Protein AF-A0A258ZKQ6-F1 (afdb_monomer_lite)

Sequence (78 aa):
KERFLHGLWGFMQYEELENNEGKLLGHITQQYSHFTLQAEIYVFDTDYVNEGCEWFTRSEIDLLSLSRADHKVLKLIY

Secondary structure (DSSP, 8-state):
-PBGGGT-TT-B--SS-SS--SEEEEEEEEE-SS-EEEEEEEE-------TT-PPPPHHHHTTS---HHHHHHHHHH-

pLDDT: mean 79.02, std 15.27, range [47.75, 95.81]

Foldseek 3Di:
DDDVVNDPPPDDDDPDPPDPQWDWLAWDWDDDPVDIDIDTDTDDDDPDDDPPDDDDDPVRVVVDPDDPRVVVNVVSVD

Radius of gyration: 14.09 Å; chains: 1; bounding box: 31×33×34 Å

Structure (mmCIF, N/CA/C/O backbone):
data_AF-A0A258ZKQ6-F1
#
_entry.id   AF-A0A258ZKQ6-F1
#
loop_
_atom_site.group_PDB
_atom_site.id
_atom_site.type_symbol
_atom_site.label_atom_id
_atom_site.label_alt_id
_atom_site.label_comp_id
_atom_site.label_asym_id
_atom_site.label_entity_id
_atom_site.label_seq_id
_atom_site.pdbx_PDB_ins_code
_atom_site.Cartn_x
_atom_site.Cartn_y
_atom_site.Cartn_z
_atom_site.occupancy
_atom_site.B_iso_or_equiv
_atom_site.auth_seq_id
_atom_site.auth_comp_id
_atom_site.auth_asym_id
_atom_site.auth_atom_id
_atom_site.pdbx_PDB_model_num
ATOM 1 N N . LYS A 1 1 ? 9.996 20.617 7.238 1.00 49.88 1 LYS A N 1
ATOM 2 C CA . LYS A 1 1 ? 10.305 19.164 7.223 1.00 49.88 1 LYS A CA 1
ATOM 3 C C . LYS A 1 1 ? 9.902 18.573 8.563 1.00 49.88 1 LYS A C 1
ATOM 5 O O . LYS A 1 1 ? 10.675 18.647 9.513 1.00 49.88 1 LYS A O 1
ATOM 10 N N . GLU A 1 2 ? 8.683 18.057 8.650 1.00 53.34 2 GLU A N 1
ATOM 11 C CA . GLU A 1 2 ? 8.208 17.335 9.830 1.00 53.34 2 GLU A CA 1
ATOM 12 C C . GLU A 1 2 ? 8.399 15.829 9.639 1.00 53.34 2 GLU A C 1
ATOM 14 O O . GLU A 1 2 ? 8.536 15.333 8.519 1.00 53.34 2 GLU A O 1
ATOM 19 N N . ARG A 1 3 ? 8.508 15.107 10.755 1.00 55.47 3 ARG A N 1
ATOM 20 C CA . ARG A 1 3 ? 8.718 13.658 10.742 1.00 55.47 3 ARG A CA 1
ATOM 21 C C . ARG A 1 3 ? 7.379 12.987 10.506 1.00 55.47 3 ARG A C 1
ATOM 23 O O . ARG A 1 3 ? 6.447 13.234 11.271 1.00 55.47 3 ARG A O 1
ATOM 30 N N . PHE A 1 4 ? 7.318 12.076 9.542 1.00 59.50 4 PHE A N 1
ATOM 31 C CA . PHE A 1 4 ? 6.112 11.294 9.339 1.00 59.50 4 PHE A CA 1
ATOM 32 C C . PHE A 1 4 ? 5.800 10.466 10.599 1.00 59.50 4 PHE A C 1
ATOM 34 O O . PHE A 1 4 ? 6.645 9.718 11.107 1.00 59.50 4 PHE A O 1
ATOM 41 N N . LEU A 1 5 ? 4.596 10.668 11.143 1.00 64.06 5 LEU A N 1
ATOM 42 C CA . LEU A 1 5 ? 4.090 10.009 12.354 1.00 64.06 5 LEU A CA 1
ATOM 43 C C . LEU A 1 5 ? 5.038 10.090 13.572 1.00 64.06 5 LEU A C 1
ATOM 45 O O . LEU A 1 5 ? 5.114 9.154 14.364 1.00 64.06 5 LEU A O 1
ATOM 49 N N . HIS A 1 6 ? 5.782 11.193 13.729 1.00 56.81 6 HIS A N 1
ATOM 50 C CA . HIS A 1 6 ? 6.652 11.471 14.887 1.00 56.81 6 HIS A CA 1
ATOM 51 C C . HIS A 1 6 ? 7.714 10.399 15.235 1.00 56.81 6 HIS A C 1
ATOM 53 O O . HIS A 1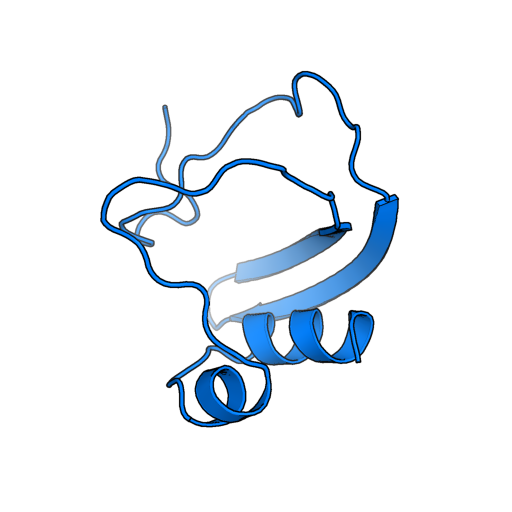 6 ? 8.302 10.468 16.315 1.00 56.81 6 HIS A O 1
ATOM 59 N N . GLY A 1 7 ? 8.022 9.438 14.355 1.00 52.31 7 GLY A N 1
ATOM 60 C CA . GLY A 1 7 ? 8.926 8.341 14.735 1.00 52.31 7 GLY A CA 1
ATOM 61 C C . GLY A 1 7 ? 9.370 7.363 13.649 1.00 52.31 7 GLY A C 1
ATOM 62 O O . GLY A 1 7 ? 10.227 6.527 13.934 1.00 52.31 7 GLY A O 1
ATOM 63 N N . LEU A 1 8 ? 8.856 7.453 12.419 1.00 58.81 8 LEU A N 1
ATOM 64 C CA . LEU A 1 8 ? 9.323 6.600 11.324 1.00 58.81 8 LEU A CA 1
ATOM 65 C C . LEU A 1 8 ? 10.581 7.212 10.697 1.00 58.81 8 LEU A C 1
ATOM 67 O O . LEU A 1 8 ? 10.525 8.037 9.786 1.00 58.81 8 LEU A O 1
ATOM 71 N N . TRP A 1 9 ? 11.736 6.835 11.249 1.00 47.75 9 TRP A N 1
ATOM 72 C CA . TRP A 1 9 ? 13.049 7.172 10.705 1.00 47.75 9 TRP A CA 1
ATOM 73 C C . TRP A 1 9 ? 13.146 6.671 9.258 1.00 47.75 9 TRP A C 1
ATOM 75 O O . TRP A 1 9 ? 13.089 5.470 9.019 1.00 47.75 9 TRP A O 1
ATOM 85 N N . GLY A 1 10 ? 13.262 7.596 8.302 1.00 55.06 10 GLY A N 1
ATOM 86 C CA . GLY A 1 10 ? 13.419 7.289 6.873 1.00 55.06 10 GLY A CA 1
ATOM 87 C C . GLY A 1 10 ? 12.334 7.861 5.960 1.00 55.06 10 GLY A C 1
ATOM 88 O O . GLY A 1 10 ? 12.563 7.948 4.759 1.00 55.06 10 GLY A O 1
ATOM 89 N N . PHE A 1 11 ? 11.200 8.321 6.502 1.00 64.19 11 PHE A N 1
ATOM 90 C CA . PHE A 1 11 ? 10.089 8.828 5.690 1.00 64.19 11 PHE A CA 1
ATOM 91 C C . PHE A 1 11 ? 9.887 10.329 5.905 1.00 64.19 11 PHE A C 1
ATOM 93 O O . PHE A 1 11 ? 9.557 10.792 7.001 1.00 64.19 11 PHE A O 1
ATOM 100 N N . MET A 1 12 ? 10.119 11.100 4.844 1.00 63.44 12 MET A N 1
ATOM 101 C CA . MET A 1 12 ? 9.857 12.536 4.821 1.00 63.44 12 MET A CA 1
ATOM 102 C C . MET A 1 12 ? 8.374 12.777 4.547 1.00 63.44 12 MET A C 1
ATOM 104 O O . MET A 1 12 ? 7.804 12.183 3.636 1.00 63.44 12 MET A O 1
ATOM 108 N N . GLN A 1 13 ? 7.757 13.662 5.327 1.00 66.06 13 GLN A N 1
ATOM 109 C CA . GLN A 1 13 ? 6.447 14.204 4.989 1.00 66.06 13 GLN A CA 1
ATOM 110 C C . GLN A 1 13 ? 6.632 15.331 3.969 1.00 66.06 13 GLN A C 1
ATOM 112 O O . GLN A 1 13 ? 7.411 16.262 4.204 1.00 66.06 13 GLN A O 1
ATOM 117 N N . TYR A 1 14 ? 5.912 15.235 2.857 1.00 69.12 14 TYR A N 1
ATOM 118 C CA . TYR A 1 14 ? 5.819 16.270 1.833 1.00 69.12 14 TYR A CA 1
ATOM 119 C C . TYR A 1 14 ? 4.409 16.865 1.901 1.00 69.12 14 TYR A C 1
ATOM 121 O O . TYR A 1 14 ? 3.446 16.123 2.083 1.00 69.12 14 TYR A O 1
ATOM 129 N N . GLU A 1 15 ? 4.293 18.193 1.845 1.00 63.06 15 GLU A N 1
ATOM 130 C CA . GLU A 1 15 ? 2.994 18.886 1.918 1.00 63.06 15 GLU A CA 1
ATOM 131 C C . GLU A 1 15 ? 2.209 18.767 0.606 1.00 63.06 15 GLU A C 1
ATOM 133 O O . GLU A 1 15 ? 0.984 18.691 0.633 1.00 63.06 15 GLU A O 1
ATOM 138 N N . GLU A 1 16 ? 2.909 18.664 -0.524 1.00 61.19 16 GLU A N 1
ATOM 139 C CA . GLU A 1 16 ? 2.325 18.464 -1.846 1.00 61.19 16 GLU A CA 1
ATOM 140 C C . GLU A 1 16 ? 3.100 17.382 -2.606 1.00 61.19 16 GLU A C 1
ATOM 142 O O . GLU A 1 16 ? 4.329 17.294 -2.532 1.00 61.19 16 GLU A O 1
ATOM 147 N N . LEU A 1 17 ? 2.362 16.547 -3.340 1.00 60.34 17 LEU A N 1
ATOM 148 C CA . LEU A 1 17 ? 2.921 15.654 -4.351 1.00 60.34 17 LEU A CA 1
ATOM 149 C C . LEU A 1 17 ? 3.313 16.523 -5.553 1.00 60.34 17 LEU A C 1
ATOM 151 O O . LEU A 1 17 ? 2.509 16.720 -6.465 1.00 60.34 17 LEU A O 1
ATOM 155 N N . GLU A 1 18 ? 4.518 17.098 -5.535 1.00 52.56 18 GLU A N 1
ATOM 156 C CA . GLU A 1 18 ? 5.091 17.736 -6.723 1.00 52.56 18 GLU A CA 1
ATOM 157 C C . GLU A 1 18 ? 5.157 16.675 -7.836 1.00 52.56 18 GLU A C 1
ATOM 159 O O . GLU A 1 18 ? 5.977 15.763 -7.785 1.00 52.56 18 GLU A O 1
ATOM 164 N N . ASN A 1 19 ? 4.257 16.787 -8.819 1.00 55.75 19 ASN A N 1
ATOM 165 C CA . ASN A 1 19 ? 4.051 15.861 -9.940 1.00 55.75 19 ASN A CA 1
ATOM 166 C C . ASN A 1 19 ? 3.487 14.487 -9.535 1.00 55.75 19 ASN A C 1
ATOM 168 O O . ASN A 1 19 ? 4.198 13.501 -9.361 1.00 55.75 19 ASN A O 1
ATOM 172 N N . ASN A 1 20 ? 2.157 14.417 -9.440 1.00 55.97 20 ASN A N 1
ATOM 173 C CA . ASN A 1 20 ? 1.398 13.195 -9.180 1.00 55.97 20 ASN A CA 1
ATOM 174 C C . ASN A 1 20 ? 1.379 12.262 -10.417 1.00 55.97 20 ASN A C 1
ATOM 176 O O . ASN A 1 20 ? 0.334 12.029 -11.019 1.00 55.97 20 ASN A O 1
ATOM 180 N N . GLU A 1 21 ? 2.545 11.761 -10.834 1.00 69.75 21 GLU A N 1
ATOM 181 C CA . GLU A 1 21 ? 2.677 10.782 -11.930 1.00 69.75 21 GLU A CA 1
ATOM 182 C C . GLU A 1 21 ? 2.247 9.366 -11.507 1.00 69.75 21 GLU A C 1
ATOM 184 O O . GLU A 1 21 ? 2.133 8.461 -12.333 1.00 69.75 21 GLU A O 1
ATOM 189 N N . GLY A 1 22 ? 1.973 9.165 -10.216 1.00 80.25 22 GLY A N 1
ATOM 190 C CA . GLY A 1 22 ? 1.521 7.891 -9.685 1.00 80.25 22 GLY A CA 1
ATOM 191 C C . GLY A 1 22 ? 0.067 7.573 -10.042 1.00 80.25 22 GLY A C 1
ATOM 192 O O . GLY A 1 22 ? -0.837 8.396 -9.914 1.00 80.25 22 GLY A O 1
ATOM 193 N N . LYS A 1 23 ? -0.194 6.321 -10.413 1.00 88.81 23 LYS A N 1
ATOM 194 C CA . LYS A 1 23 ? -1.542 5.771 -10.546 1.00 88.81 23 LYS A CA 1
ATOM 195 C C . LYS A 1 23 ? -2.106 5.437 -9.165 1.00 88.81 23 LYS A C 1
ATOM 197 O O . LYS A 1 23 ? -1.532 4.623 -8.444 1.00 88.81 23 LYS A O 1
ATOM 202 N N . LEU A 1 24 ? -3.267 5.997 -8.829 1.00 91.56 24 LEU A N 1
ATOM 203 C CA . LEU A 1 24 ? -4.012 5.621 -7.626 1.00 91.56 24 LEU A CA 1
ATOM 204 C C . LEU A 1 24 ? -4.411 4.136 -7.685 1.00 91.56 24 LEU A C 1
ATOM 206 O O . LEU A 1 24 ? -5.092 3.699 -8.616 1.00 91.56 24 LEU A O 1
ATOM 210 N N . LEU A 1 25 ? -4.004 3.372 -6.675 1.00 94.06 25 LEU A N 1
ATOM 211 C CA . LEU A 1 25 ? -4.381 1.972 -6.471 1.00 94.06 25 LEU A CA 1
ATOM 212 C C . LEU A 1 25 ? -5.591 1.822 -5.549 1.00 94.06 25 LEU A C 1
ATOM 214 O O . LEU A 1 25 ? -6.369 0.882 -5.696 1.00 94.06 25 LEU A O 1
ATOM 218 N N . GLY A 1 26 ? -5.764 2.743 -4.602 1.00 94.56 26 GLY A N 1
ATOM 219 C CA . GLY A 1 26 ? -6.906 2.743 -3.698 1.00 94.56 26 GLY A CA 1
ATOM 220 C C . GLY A 1 26 ? -6.598 3.381 -2.354 1.00 94.56 26 GLY A C 1
ATOM 221 O O . GLY A 1 26 ? -5.646 4.138 -2.207 1.00 94.56 26 GLY A O 1
ATOM 222 N N . HIS A 1 27 ? -7.418 3.054 -1.362 1.00 95.81 27 HIS A N 1
ATOM 223 C CA . HIS A 1 27 ? -7.340 3.602 -0.011 1.00 95.81 27 HIS A CA 1
ATOM 224 C C . HIS A 1 27 ? -7.163 2.486 1.014 1.00 95.81 27 HIS A C 1
ATOM 226 O O . HIS A 1 27 ? -7.795 1.432 0.913 1.00 95.81 27 HIS A O 1
ATOM 232 N N . ILE A 1 28 ? -6.355 2.740 2.042 1.00 95.25 28 ILE A N 1
ATOM 233 C CA . ILE A 1 28 ? -6.227 1.865 3.206 1.00 95.25 28 ILE A CA 1
ATOM 234 C C . ILE A 1 28 ? -6.560 2.611 4.495 1.00 95.25 28 ILE A C 1
ATOM 236 O O . ILE A 1 28 ? -6.371 3.816 4.642 1.00 95.25 28 ILE A O 1
ATOM 240 N N . THR A 1 29 ? -7.026 1.862 5.489 1.00 95.75 29 THR A N 1
ATOM 241 C CA . THR A 1 29 ? -7.186 2.358 6.859 1.00 95.75 29 THR A CA 1
ATOM 242 C C . THR A 1 29 ? -6.528 1.394 7.826 1.00 95.75 29 THR A C 1
ATOM 244 O O . THR A 1 29 ? -6.798 0.193 7.770 1.00 95.75 29 THR A O 1
ATOM 247 N N . GLN A 1 30 ? -5.683 1.889 8.726 1.00 92.50 30 GLN A N 1
ATOM 248 C CA . GLN A 1 30 ? -5.028 1.101 9.766 1.00 92.50 30 GLN A CA 1
ATOM 249 C C . GLN A 1 30 ? -5.218 1.752 11.138 1.00 92.50 30 GLN A C 1
ATOM 251 O O . GLN A 1 30 ? -4.767 2.866 11.382 1.00 92.50 30 GLN A O 1
ATOM 256 N N . GLN A 1 31 ? -5.853 1.016 12.051 1.00 93.44 31 GLN A N 1
ATOM 257 C CA . GLN A 1 31 ? -6.015 1.439 13.438 1.00 93.44 31 GLN A CA 1
ATOM 258 C C . GLN A 1 31 ? -4.729 1.187 14.230 1.00 93.44 31 GLN A C 1
ATOM 260 O O . GLN A 1 31 ? -4.203 0.068 14.230 1.00 93.44 31 GLN A O 1
ATOM 265 N N . 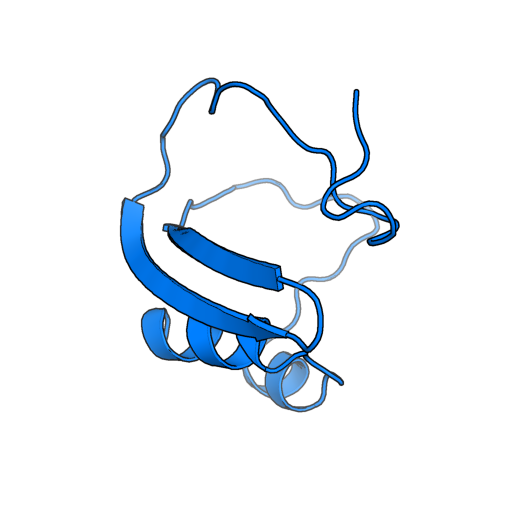TYR A 1 32 ? -4.276 2.205 14.952 1.00 87.00 32 TYR A N 1
ATOM 266 C CA . TYR A 1 32 ? -3.276 2.110 16.010 1.00 87.00 32 TYR A CA 1
ATOM 267 C C . TYR A 1 32 ? -3.908 2.531 17.340 1.00 87.00 32 TYR A C 1
ATOM 269 O O . TYR A 1 32 ? -4.995 3.109 17.376 1.00 87.00 32 TYR A O 1
ATOM 277 N N . SER A 1 33 ? -3.234 2.248 18.454 1.00 89.56 33 SER A N 1
ATOM 278 C CA . SER A 1 33 ? -3.767 2.541 19.792 1.00 89.56 33 SER A CA 1
ATOM 279 C C . SER A 1 33 ? -4.064 4.027 20.023 1.00 89.56 33 SER A C 1
ATOM 281 O O . SER A 1 33 ? -4.947 4.355 20.8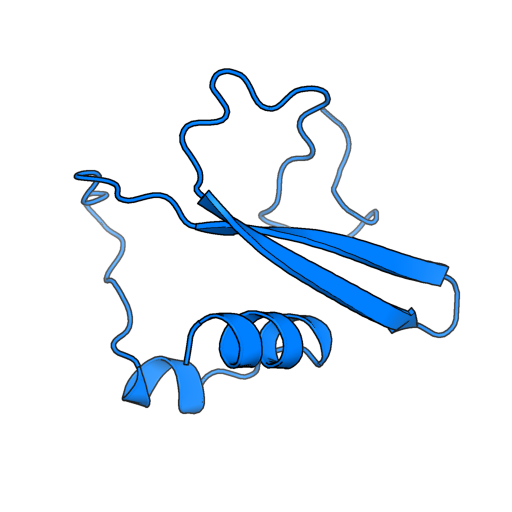07 1.00 89.56 33 SER A O 1
ATOM 283 N N . HIS A 1 34 ? -3.334 4.921 19.349 1.00 87.81 34 HIS A N 1
ATOM 284 C CA . HIS A 1 34 ? -3.388 6.367 19.594 1.00 87.81 34 HIS A CA 1
ATOM 285 C C . HIS A 1 34 ? -3.856 7.186 18.390 1.00 87.81 34 HIS A C 1
ATOM 287 O O . HIS A 1 34 ? -4.087 8.382 18.527 1.00 87.81 34 HIS A O 1
ATOM 293 N N . PHE A 1 35 ? -3.986 6.567 17.217 1.00 87.88 35 PHE A N 1
ATOM 294 C CA . PHE A 1 35 ? -4.425 7.245 16.002 1.00 87.88 35 PHE A CA 1
ATOM 295 C C . PHE A 1 35 ? -4.921 6.241 14.960 1.00 87.88 35 PHE A C 1
ATOM 297 O O . PHE A 1 35 ? -4.693 5.035 15.065 1.00 87.88 35 PHE A O 1
ATOM 304 N N . THR A 1 36 ? -5.572 6.762 13.926 1.00 90.69 36 THR A N 1
ATOM 305 C CA . THR A 1 36 ? -5.969 5.993 12.745 1.00 90.69 36 THR A CA 1
ATOM 306 C C . THR A 1 36 ? -5.184 6.518 11.555 1.00 90.69 36 THR A C 1
ATOM 308 O O . THR A 1 36 ? -5.240 7.710 11.273 1.00 90.69 36 THR A O 1
ATOM 311 N N . LEU A 1 37 ? -4.456 5.644 10.863 1.00 89.69 37 LEU A N 1
ATOM 312 C CA . LEU A 1 37 ? -3.840 5.973 9.584 1.00 89.69 37 LEU A CA 1
ATOM 313 C C . LEU A 1 37 ? -4.874 5.775 8.479 1.00 89.69 37 LEU A C 1
ATOM 315 O O . LEU A 1 37 ? -5.414 4.679 8.328 1.00 89.69 37 LEU A O 1
ATOM 319 N N . GLN A 1 38 ? -5.118 6.825 7.710 1.00 93.06 38 GLN A N 1
ATOM 320 C CA . GLN A 1 38 ? -5.886 6.804 6.471 1.00 93.06 38 GLN A CA 1
ATOM 321 C C . GLN A 1 38 ? -4.946 7.246 5.356 1.00 93.06 38 GLN A C 1
ATOM 323 O O . GLN A 1 38 ? -4.277 8.266 5.510 1.00 93.06 38 GLN A O 1
ATOM 3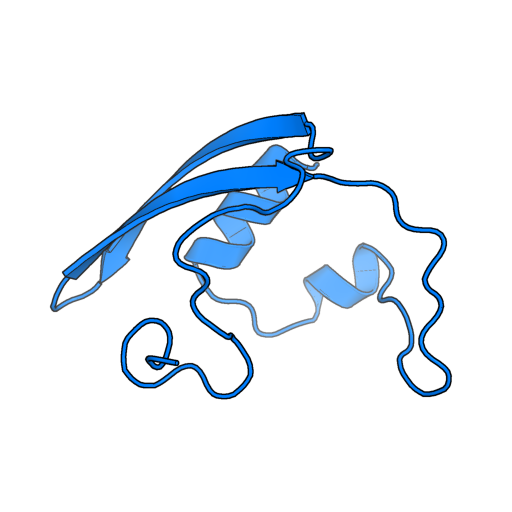28 N N . ALA A 1 39 ? -4.837 6.453 4.293 1.00 90.12 39 ALA A N 1
ATOM 329 C CA . ALA A 1 39 ? -3.870 6.718 3.237 1.00 90.12 39 ALA A CA 1
ATOM 330 C C . ALA A 1 39 ? -4.406 6.302 1.869 1.00 90.12 39 ALA A C 1
ATOM 332 O O . ALA A 1 39 ? -4.880 5.177 1.695 1.00 90.12 39 ALA A O 1
ATOM 333 N N . GLU A 1 40 ? -4.261 7.205 0.905 1.00 92.69 40 GLU A N 1
ATOM 334 C CA . GLU A 1 40 ? -4.359 6.899 -0.515 1.00 92.69 40 GLU A CA 1
ATOM 335 C C . GLU A 1 40 ? -3.032 6.308 -0.995 1.00 92.69 40 GLU A C 1
ATOM 337 O O . GLU A 1 40 ? -1.953 6.800 -0.660 1.00 92.69 40 GLU A O 1
ATOM 342 N N . ILE A 1 41 ? -3.116 5.222 -1.752 1.00 92.19 41 ILE A N 1
ATOM 343 C CA . ILE A 1 41 ? -1.968 4.464 -2.234 1.00 92.19 41 ILE A CA 1
ATOM 344 C C . ILE A 1 41 ? -1.803 4.724 -3.720 1.00 92.19 41 ILE A C 1
ATOM 346 O O . ILE A 1 41 ? -2.732 4.506 -4.496 1.00 92.19 41 ILE A O 1
ATOM 350 N N . TYR A 1 42 ? -0.600 5.128 -4.104 1.00 90.50 42 TYR A N 1
ATOM 351 C CA . TYR A 1 42 ? -0.216 5.407 -5.480 1.00 90.50 42 TYR A CA 1
ATOM 352 C C . TYR A 1 42 ? 0.952 4.502 -5.877 1.00 90.50 42 TYR A C 1
ATOM 354 O O . TYR A 1 42 ? 1.805 4.190 -5.045 1.00 90.50 42 TYR A O 1
ATOM 362 N N . VAL A 1 43 ? 0.995 4.087 -7.141 1.00 89.19 43 VAL A N 1
ATOM 363 C CA . VAL A 1 43 ? 2.140 3.388 -7.741 1.00 89.19 43 VAL A CA 1
ATOM 364 C C . VAL A 1 43 ? 2.696 4.218 -8.884 1.00 89.19 43 VAL A C 1
ATOM 366 O O . VAL A 1 43 ? 1.930 4.750 -9.680 1.00 89.19 43 VAL A O 1
ATOM 369 N N . PHE A 1 44 ? 4.013 4.328 -8.972 1.00 85.62 44 PHE A N 1
ATOM 370 C CA . PHE A 1 44 ? 4.699 5.000 -10.066 1.00 85.62 44 PHE A CA 1
ATOM 371 C C . PHE A 1 44 ? 5.815 4.095 -10.575 1.00 85.62 44 PHE A C 1
ATOM 373 O O . PHE A 1 44 ? 6.438 3.370 -9.797 1.00 85.62 44 PHE A O 1
ATOM 380 N N . ASP A 1 45 ? 6.052 4.148 -11.879 1.00 83.38 45 ASP A N 1
ATOM 381 C CA . ASP A 1 45 ? 7.213 3.518 -12.487 1.00 83.38 45 ASP A CA 1
ATOM 382 C C . ASP A 1 45 ? 8.401 4.477 -12.361 1.00 83.38 45 ASP A C 1
ATOM 384 O O . ASP A 1 45 ? 8.253 5.694 -12.482 1.00 83.38 45 ASP A O 1
ATOM 388 N N . THR A 1 46 ? 9.587 3.949 -12.074 1.00 76.06 46 THR A N 1
ATOM 389 C CA . THR A 1 46 ? 10.803 4.756 -11.985 1.00 76.06 46 THR A CA 1
ATOM 390 C C . THR A 1 46 ? 11.967 4.019 -12.621 1.00 76.06 46 THR A C 1
ATOM 392 O O . THR A 1 46 ? 12.197 2.844 -12.342 1.00 76.06 46 THR A O 1
ATOM 395 N N . ASP A 1 47 ? 12.731 4.735 -13.443 1.00 71.38 47 ASP A N 1
ATOM 396 C CA . ASP A 1 47 ? 14.006 4.249 -13.981 1.00 71.38 47 ASP A CA 1
ATOM 397 C C . ASP A 1 47 ? 15.149 4.409 -12.958 1.00 71.38 47 ASP A C 1
ATOM 399 O O . ASP A 1 47 ? 16.315 4.130 -13.249 1.00 71.38 47 ASP A O 1
ATOM 403 N N . TYR A 1 48 ? 14.838 4.892 -11.747 1.00 65.38 48 TYR A N 1
ATOM 404 C CA . TYR A 1 48 ? 15.822 5.177 -10.715 1.00 65.38 48 TYR A CA 1
ATOM 405 C C . TYR A 1 48 ? 16.362 3.889 -10.084 1.00 65.38 48 TYR A C 1
ATOM 407 O O . TYR A 1 48 ? 15.799 3.326 -9.144 1.00 65.38 48 TYR A O 1
ATOM 415 N N . VAL A 1 49 ? 17.515 3.446 -10.578 1.00 60.41 49 VAL A N 1
ATOM 416 C CA . VAL A 1 49 ? 18.381 2.486 -9.892 1.00 60.41 49 VAL A CA 1
ATOM 417 C C . VAL A 1 49 ? 19.335 3.290 -9.012 1.00 60.41 49 VAL A C 1
ATOM 419 O O . VAL A 1 49 ? 20.256 3.931 -9.511 1.00 60.41 49 VAL A O 1
ATOM 422 N N . ASN A 1 50 ? 19.093 3.312 -7.702 1.00 59.59 50 ASN A N 1
ATOM 423 C CA . ASN A 1 50 ? 20.017 3.961 -6.774 1.00 59.59 50 ASN A CA 1
ATOM 424 C C . ASN A 1 50 ? 21.292 3.110 -6.666 1.00 59.59 50 ASN A C 1
ATOM 426 O O . ASN A 1 50 ? 21.208 1.941 -6.2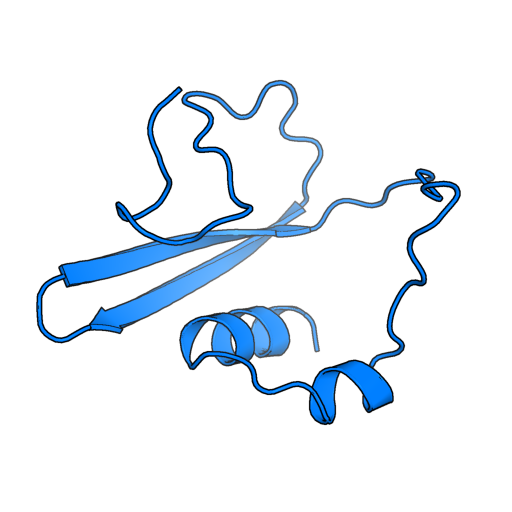82 1.00 59.59 50 ASN A O 1
ATOM 430 N N . GLU A 1 51 ? 22.456 3.674 -6.996 1.00 51.47 51 GLU A N 1
ATOM 431 C CA . GLU A 1 51 ? 23.758 3.022 -6.814 1.00 51.47 51 GLU A CA 1
ATOM 432 C C . GLU A 1 51 ? 23.986 2.739 -5.316 1.00 51.47 51 GLU A C 1
ATOM 434 O O . GLU A 1 51 ? 24.466 3.586 -4.566 1.00 51.47 51 GLU A O 1
ATOM 439 N N . GLY A 1 52 ? 23.589 1.545 -4.862 1.00 62.47 52 GLY A N 1
ATOM 440 C CA . GLY A 1 52 ? 23.713 1.101 -3.469 1.00 62.47 52 GLY A CA 1
ATOM 441 C C . GLY A 1 52 ? 22.440 0.541 -2.827 1.00 62.47 52 GLY A C 1
ATOM 442 O O . GLY A 1 52 ? 22.528 0.033 -1.711 1.00 62.47 52 GLY A O 1
ATOM 443 N N . CYS A 1 53 ? 21.284 0.583 -3.503 1.00 68.19 53 CYS A N 1
ATOM 444 C CA . CYS A 1 53 ? 20.064 -0.090 -3.042 1.00 68.19 53 CYS A CA 1
ATOM 445 C C . CYS A 1 53 ? 19.659 -1.200 -4.017 1.00 68.19 53 CYS A C 1
ATOM 447 O O . CYS A 1 53 ? 19.490 -0.952 -5.209 1.00 68.19 53 CYS A O 1
ATOM 449 N N . GLU A 1 54 ? 19.458 -2.412 -3.503 1.00 77.75 54 GLU A N 1
ATOM 450 C CA . GLU A 1 54 ? 18.897 -3.524 -4.274 1.00 77.75 54 GLU A CA 1
ATOM 451 C C . GLU A 1 54 ? 17.370 -3.541 -4.147 1.00 77.75 54 GLU A C 1
ATOM 453 O O . GLU A 1 54 ? 16.812 -3.329 -3.067 1.00 77.75 54 GLU A O 1
ATOM 458 N N . TRP A 1 55 ? 16.687 -3.783 -5.266 1.00 84.44 55 TRP A N 1
ATOM 459 C CA . TRP A 1 55 ? 15.241 -3.970 -5.282 1.00 84.44 55 TRP A CA 1
ATOM 460 C C . TRP A 1 55 ? 14.898 -5.385 -4.824 1.00 84.44 55 TRP A C 1
ATOM 462 O O . TRP A 1 55 ? 15.394 -6.356 -5.391 1.00 84.44 55 TRP A O 1
ATOM 472 N N . PHE A 1 56 ? 14.006 -5.505 -3.840 1.00 88.44 56 PHE A N 1
ATOM 473 C CA . PHE A 1 56 ? 13.491 -6.804 -3.417 1.00 88.44 56 PHE A CA 1
ATOM 474 C C . PHE A 1 56 ? 12.510 -7.365 -4.447 1.00 88.44 56 PHE A C 1
ATOM 476 O O . PHE A 1 56 ? 11.588 -6.686 -4.905 1.00 88.44 56 PHE A O 1
ATOM 483 N N . THR A 1 57 ? 12.660 -8.646 -4.756 1.00 89.69 57 THR A N 1
ATOM 484 C CA . THR A 1 57 ? 11.638 -9.430 -5.445 1.00 89.69 57 THR A CA 1
ATOM 485 C C . THR A 1 57 ? 10.414 -9.627 -4.552 1.00 89.69 57 THR A C 1
ATOM 487 O O . THR A 1 57 ? 10.474 -9.520 -3.326 1.00 89.69 57 THR A O 1
ATOM 490 N N . ARG A 1 58 ? 9.278 -9.997 -5.155 1.00 87.69 58 ARG A N 1
ATOM 491 C CA . ARG A 1 58 ? 8.042 -10.276 -4.406 1.00 87.69 58 ARG A CA 1
ATOM 492 C C . ARG A 1 58 ? 8.241 -11.321 -3.302 1.00 87.69 58 ARG A C 1
ATOM 494 O O . ARG A 1 58 ? 7.770 -11.121 -2.190 1.00 87.69 58 ARG A O 1
ATOM 501 N N . SER A 1 59 ? 8.961 -12.403 -3.594 1.00 90.62 59 SER A N 1
ATOM 502 C CA . SER A 1 59 ? 9.221 -13.462 -2.613 1.00 90.62 59 SER A CA 1
ATOM 503 C C . SER A 1 59 ? 10.127 -13.005 -1.469 1.00 90.62 59 SER A C 1
ATOM 505 O O . SER A 1 59 ? 9.977 -13.491 -0.355 1.00 90.62 59 SER A O 1
ATOM 507 N N . GLU A 1 60 ? 11.046 -12.070 -1.714 1.00 92.75 60 GLU A N 1
ATOM 508 C CA . GLU A 1 60 ? 11.878 -11.489 -0.655 1.00 92.75 60 GLU A CA 1
ATOM 509 C C . GLU A 1 60 ? 11.083 -10.516 0.218 1.00 92.75 60 GLU A C 1
ATOM 511 O O . GLU A 1 60 ? 11.255 -10.523 1.434 1.00 92.75 60 GLU A O 1
ATOM 516 N N . ILE A 1 61 ? 10.163 -9.741 -0.372 1.00 91.56 61 ILE A N 1
ATOM 517 C CA . ILE A 1 61 ? 9.249 -8.862 0.373 1.00 91.56 61 ILE A CA 1
ATOM 518 C C . ILE A 1 61 ? 8.419 -9.668 1.381 1.00 91.56 61 ILE A C 1
ATOM 520 O O . ILE A 1 61 ? 8.245 -9.225 2.515 1.00 91.56 61 ILE A O 1
ATOM 524 N N . ASP A 1 62 ? 7.956 -10.864 1.007 1.00 87.81 62 ASP A N 1
ATOM 525 C CA . ASP A 1 62 ? 7.178 -11.741 1.894 1.00 87.81 62 ASP A CA 1
ATOM 526 C C . ASP A 1 62 ? 7.968 -12.210 3.135 1.00 87.81 62 ASP A C 1
ATOM 528 O O . ASP A 1 62 ? 7.370 -12.599 4.140 1.00 87.81 62 ASP A O 1
ATOM 532 N N . LEU A 1 63 ? 9.304 -12.162 3.088 1.00 91.75 63 LEU A N 1
ATOM 533 C CA . LEU A 1 63 ? 10.188 -12.508 4.207 1.00 91.75 63 LEU A CA 1
ATOM 534 C C . LEU A 1 63 ? 10.510 -11.306 5.109 1.00 91.75 63 LEU A C 1
ATOM 536 O O . LEU A 1 63 ? 11.086 -11.483 6.186 1.00 91.75 63 LEU A O 1
ATOM 540 N N . LEU A 1 64 ? 10.152 -10.086 4.697 1.00 90.00 64 LEU A N 1
ATOM 541 C CA . LEU A 1 64 ? 10.390 -8.881 5.483 1.00 90.00 64 LEU A CA 1
ATOM 542 C C . LEU A 1 64 ? 9.414 -8.794 6.663 1.00 90.00 64 LEU A C 1
ATOM 544 O O . LEU A 1 64 ? 8.234 -9.134 6.579 1.00 90.00 64 LEU A O 1
ATOM 548 N N . SER A 1 65 ? 9.902 -8.266 7.786 1.00 90.31 65 SER A N 1
ATOM 549 C CA . SER A 1 65 ? 9.055 -7.928 8.935 1.00 90.31 65 SER A CA 1
ATOM 550 C C . SER A 1 65 ? 8.290 -6.633 8.663 1.00 90.31 65 SER A C 1
ATOM 552 O O . SER A 1 65 ? 8.707 -5.550 9.071 1.00 90.31 65 SER A O 1
ATOM 554 N N . LEU A 1 66 ? 7.181 -6.758 7.939 1.00 89.56 66 LEU A N 1
ATOM 555 C CA . LEU A 1 66 ? 6.331 -5.647 7.527 1.00 89.56 66 LEU A CA 1
ATOM 556 C C . LEU A 1 66 ? 5.238 -5.332 8.555 1.00 89.56 66 LEU A C 1
ATOM 558 O O . LEU A 1 66 ? 4.781 -6.186 9.320 1.00 89.56 66 LEU A O 1
ATOM 562 N N . SER A 1 67 ? 4.782 -4.081 8.573 1.00 89.56 67 SER A N 1
ATOM 563 C CA . SER A 1 67 ? 3.659 -3.674 9.410 1.00 89.56 67 SER A CA 1
ATOM 564 C C . SER A 1 67 ? 2.316 -4.136 8.827 1.00 89.56 67 SER A C 1
ATOM 566 O O . SER A 1 67 ? 2.174 -4.495 7.657 1.00 89.56 67 SER A O 1
ATOM 568 N N . ARG A 1 68 ? 1.254 -4.060 9.638 1.00 90.88 68 ARG A N 1
ATOM 569 C CA . ARG A 1 68 ? -0.118 -4.328 9.167 1.00 90.88 68 ARG A CA 1
ATOM 570 C C . ARG A 1 68 ? -0.582 -3.359 8.075 1.00 90.88 68 ARG A C 1
ATOM 572 O O . ARG A 1 68 ? -1.446 -3.738 7.287 1.00 90.88 68 ARG A O 1
ATOM 579 N N . ALA A 1 69 ? -0.067 -2.128 8.058 1.00 91.31 69 ALA A N 1
ATOM 580 C CA . ALA A 1 69 ? -0.371 -1.165 7.003 1.00 91.31 69 ALA A CA 1
ATOM 581 C C . ALA A 1 69 ? 0.286 -1.594 5.684 1.00 91.31 69 ALA A C 1
ATOM 583 O O . ALA A 1 69 ? -0.402 -1.664 4.671 1.00 91.31 69 ALA A O 1
ATOM 584 N N . ASP A 1 70 ? 1.555 -2.000 5.724 1.00 91.50 70 ASP A N 1
ATOM 585 C CA . ASP A 1 70 ? 2.303 -2.459 4.545 1.00 91.50 70 ASP A CA 1
ATOM 586 C C . ASP A 1 70 ? 1.627 -3.667 3.889 1.00 91.50 70 ASP A C 1
ATOM 588 O O . ASP A 1 70 ? 1.394 -3.683 2.685 1.00 91.50 70 ASP A O 1
ATOM 592 N N . HIS A 1 71 ? 1.175 -4.644 4.680 1.00 92.31 71 HIS A N 1
ATOM 593 C CA . HIS A 1 71 ? 0.410 -5.771 4.137 1.00 92.31 71 HIS A CA 1
ATOM 594 C C . HIS A 1 71 ? -0.910 -5.358 3.469 1.00 92.31 71 HIS A C 1
ATOM 596 O O . HIS A 1 71 ? -1.389 -6.063 2.583 1.00 92.31 71 HIS A O 1
ATOM 602 N N . LYS A 1 72 ? -1.535 -4.246 3.880 1.00 94.38 72 LYS A N 1
ATOM 603 C CA . LYS A 1 72 ? -2.722 -3.713 3.189 1.00 94.38 72 LYS A CA 1
ATOM 604 C C . LYS A 1 72 ? -2.343 -3.058 1.869 1.00 94.38 72 LYS A C 1
ATOM 606 O O . LYS A 1 72 ? -3.073 -3.249 0.906 1.00 94.38 72 LYS A O 1
ATOM 611 N N . VAL A 1 73 ? -1.212 -2.352 1.821 1.00 93.94 73 VAL A N 1
ATOM 612 C CA . VAL A 1 73 ? -0.654 -1.801 0.577 1.00 93.94 73 VAL A CA 1
ATOM 613 C C . VAL A 1 73 ? -0.354 -2.924 -0.413 1.00 93.94 73 VAL A C 1
ATOM 615 O O . VAL A 1 73 ? -0.833 -2.879 -1.540 1.00 93.94 73 VAL A O 1
ATOM 618 N N . LEU A 1 74 ? 0.351 -3.976 0.015 1.00 92.38 74 LEU A N 1
ATOM 619 C CA . LEU A 1 74 ? 0.725 -5.094 -0.860 1.00 92.38 74 LEU A CA 1
ATOM 620 C C . LEU A 1 74 ? -0.486 -5.799 -1.488 1.00 92.38 74 LEU A C 1
ATOM 622 O O . LEU A 1 74 ? -0.422 -6.168 -2.655 1.00 92.38 74 LEU A O 1
ATOM 626 N N . LYS A 1 75 ? -1.608 -5.912 -0.764 1.00 93.50 75 LYS A N 1
ATOM 627 C CA . LYS A 1 75 ? -2.872 -6.471 -1.288 1.00 93.50 75 LYS A CA 1
ATOM 628 C C . LYS A 1 75 ? -3.540 -5.627 -2.377 1.00 93.50 75 LYS A C 1
ATOM 630 O O . LYS A 1 75 ? -4.436 -6.123 -3.050 1.00 93.50 75 LYS A O 1
ATOM 635 N N . LEU A 1 76 ? -3.188 -4.347 -2.500 1.00 92.81 76 LEU A N 1
ATOM 636 C CA . LEU A 1 76 ? -3.667 -3.495 -3.595 1.00 92.81 76 LEU A CA 1
ATOM 637 C C . LEU A 1 76 ? -2.814 -3.653 -4.856 1.00 92.81 76 LEU A C 1
ATOM 639 O O . LEU A 1 76 ? -3.257 -3.280 -5.939 1.00 92.81 76 LEU A O 1
ATOM 643 N N . ILE A 1 77 ? -1.597 -4.179 -4.709 1.00 87.19 77 ILE A N 1
ATOM 644 C CA . ILE A 1 77 ? -0.648 -4.364 -5.805 1.00 87.19 77 ILE A CA 1
ATOM 645 C C . ILE A 1 77 ? -0.775 -5.780 -6.382 1.00 87.19 77 ILE A C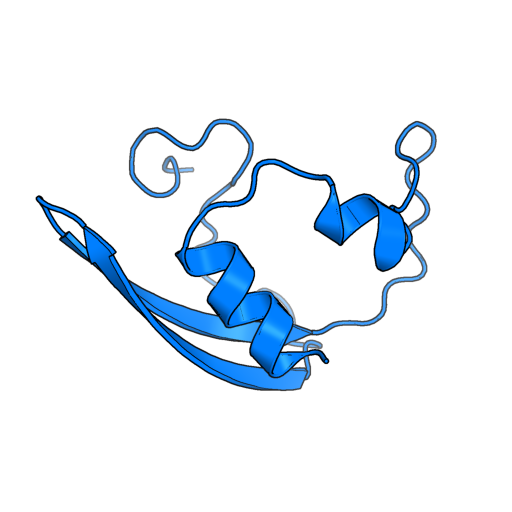 1
ATOM 647 O O . ILE A 1 77 ? -0.714 -5.941 -7.602 1.00 87.19 77 ILE A O 1
ATOM 651 N N . TYR A 1 78 ? -0.970 -6.795 -5.530 1.00 80.44 78 TYR A N 1
ATOM 652 C CA . TYR A 1 78 ? -0.974 -8.199 -5.941 1.00 80.44 78 TYR A CA 1
ATOM 653 C C . TYR A 1 78 ? -2.000 -9.096 -5.248 1.00 80.44 78 TYR A C 1
ATOM 655 O O . TYR A 1 78 ? -2.356 -8.836 -4.076 1.00 80.44 78 TYR A O 1
#